Protein AF-A0A5K1HF56-F1 (afdb_monomer)

InterPro domains:
  IPR000719 Protein kinase domain [PS50011] (1-98)
  IPR011009 Protein kinase-like domain superfamily [SSF56112] (23-97)
  IPR050591 Glycogen Synthase Kinase-3 [PTHR24057] (30-97)

Radius of gyration: 26.51 Å; Cα contacts (8 Å, |Δi|>4): 62; chains: 1; bounding box: 57×36×83 Å

Secondary structure (DSSP, 8-state):
---------------------PPP---------TTS--EEEEEEEEETTEEEEEEEE---S--HHHHHHHHHHTT-PPPHHHHHHHHHHHHHHHHHH-

Mean predicted aligned error: 12.92 Å

Foldseek 3Di:
DDDDDPDDDDDDDDDPPFPQVPPDDDDDPFPPDPLDWTFPDWGWGQDPNDIDIDTHTDDDPDDPVRVVVVCVVVVHDDDPVNVVVVVVSVVVSVVSVD

Structure (mmCIF, N/CA/C/O backbone):
data_AF-A0A5K1HF56-F1
#
_entry.id   AF-A0A5K1HF56-F1
#
loop_
_atom_site.group_PDB
_atom_site.id
_atom_site.type_symbol
_atom_site.label_atom_id
_atom_site.label_alt_id
_atom_site.label_comp_id
_atom_site.label_asym_id
_atom_site.label_entity_id
_atom_site.label_seq_id
_atom_site.pdbx_PDB_ins_code
_atom_site.Cartn_x
_atom_site.Cartn_y
_atom_site.Cartn_z
_atom_site.occupancy
_atom_site.B_iso_or_equiv
_atom_site.auth_seq_id
_atom_site.auth_comp_id
_atom_site.auth_asym_id
_atom_site.auth_atom_id
_atom_site.pdbx_PDB_model_num
ATOM 1 N N . HIS A 1 1 ? 43.053 3.231 -63.509 1.00 37.88 1 HIS A N 1
ATOM 2 C CA . HIS A 1 1 ? 43.204 4.624 -63.044 1.00 37.88 1 HIS A CA 1
ATOM 3 C C . HIS A 1 1 ? 41.922 4.979 -62.308 1.00 37.88 1 HIS A C 1
ATOM 5 O O . HIS A 1 1 ? 40.873 4.760 -62.892 1.00 37.88 1 HIS A O 1
ATOM 11 N N . GLN A 1 2 ? 41.959 5.086 -60.970 1.00 32.16 2 GLN A N 1
ATOM 12 C CA . GLN A 1 2 ? 42.179 6.345 -60.208 1.00 32.16 2 GLN A CA 1
ATOM 13 C C . GLN A 1 2 ? 41.053 7.350 -60.514 1.00 32.16 2 GLN A C 1
ATOM 15 O O . GLN A 1 2 ? 40.797 7.571 -61.688 1.00 32.16 2 GLN A O 1
ATOM 20 N N . GLN A 1 3 ? 40.341 7.994 -59.592 1.00 33.59 3 GLN A N 1
ATOM 21 C CA . GLN A 1 3 ? 40.445 8.276 -58.150 1.00 33.59 3 GLN A CA 1
ATOM 22 C C . GLN A 1 3 ? 39.057 8.860 -57.760 1.00 33.59 3 GLN A C 1
ATOM 24 O O . GLN A 1 3 ? 38.388 9.427 -58.619 1.00 33.59 3 GLN A O 1
ATOM 29 N N . GLU A 1 4 ? 38.472 8.491 -56.619 1.00 40.44 4 GLU A N 1
ATOM 30 C CA . GLU A 1 4 ? 38.341 9.343 -55.414 1.00 40.44 4 GLU A CA 1
ATOM 31 C C . GLU A 1 4 ? 37.715 10.734 -55.639 1.00 40.44 4 GLU A C 1
ATOM 33 O O . GLU A 1 4 ? 38.366 11.616 -56.183 1.00 40.44 4 GLU A O 1
ATOM 38 N N . ASP A 1 5 ? 36.490 10.934 -55.134 1.00 37.44 5 ASP A N 1
ATOM 39 C CA . ASP A 1 5 ? 36.090 12.134 -54.372 1.00 37.44 5 ASP A CA 1
ATOM 40 C C . ASP A 1 5 ? 34.681 11.904 -53.770 1.00 37.44 5 ASP A C 1
ATOM 42 O O . ASP A 1 5 ? 33.663 12.352 -54.289 1.00 37.44 5 ASP A O 1
ATOM 46 N N . GLU A 1 6 ? 34.613 11.166 -52.656 1.00 41.00 6 GLU A N 1
ATOM 47 C CA . GLU A 1 6 ? 33.494 11.254 -51.707 1.00 41.00 6 GLU A CA 1
ATOM 48 C C . GLU A 1 6 ? 33.982 12.039 -50.488 1.00 41.00 6 GLU A C 1
ATOM 50 O O . GLU A 1 6 ? 34.569 11.505 -49.547 1.00 41.00 6 GLU A O 1
ATOM 55 N N . ARG A 1 7 ? 33.755 13.351 -50.526 1.00 38.28 7 ARG A N 1
ATOM 56 C CA . ARG A 1 7 ? 33.761 14.214 -49.350 1.00 38.28 7 ARG A CA 1
ATOM 57 C C . ARG A 1 7 ? 32.497 15.047 -49.399 1.00 38.28 7 ARG A C 1
ATOM 59 O O . ARG A 1 7 ? 32.440 16.008 -50.151 1.00 38.28 7 ARG A O 1
ATOM 66 N N . ASP A 1 8 ? 31.538 14.709 -48.547 1.00 38.00 8 ASP A N 1
ATOM 67 C CA . ASP A 1 8 ? 30.699 15.740 -47.958 1.00 38.00 8 ASP A CA 1
ATOM 68 C C . ASP A 1 8 ? 30.486 15.478 -46.468 1.00 38.00 8 ASP A C 1
ATOM 70 O O . ASP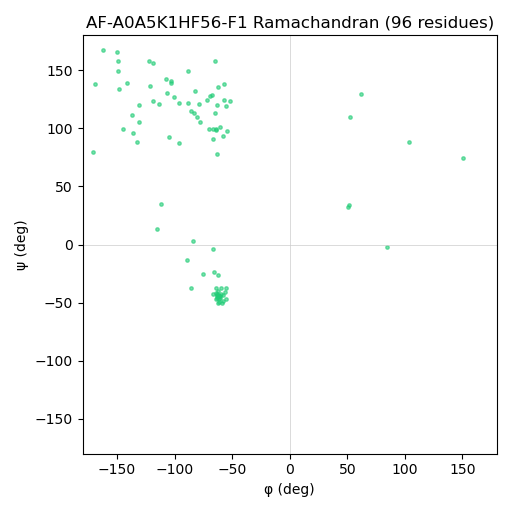 A 1 8 ? 29.861 14.520 -46.013 1.00 38.00 8 ASP A O 1
ATOM 74 N N . LEU A 1 9 ? 31.106 16.384 -45.722 1.00 42.59 9 LEU A N 1
ATOM 75 C CA . LEU A 1 9 ? 31.075 16.572 -44.289 1.00 42.59 9 LEU A CA 1
ATOM 76 C C . LEU A 1 9 ? 29.662 16.970 -43.845 1.00 42.59 9 LEU A C 1
ATOM 78 O O . LEU A 1 9 ? 29.213 18.090 -44.082 1.00 42.59 9 LEU A O 1
ATOM 82 N N . ARG A 1 10 ? 28.997 16.091 -43.101 1.00 39.59 10 ARG A N 1
ATOM 83 C CA . ARG A 1 10 ? 28.005 16.464 -42.083 1.00 39.59 10 ARG A CA 1
ATOM 84 C C . ARG A 1 10 ? 28.312 15.586 -40.878 1.00 39.59 10 ARG A C 1
ATOM 86 O O . ARG A 1 10 ? 28.049 14.397 -40.893 1.00 39.59 10 ARG A O 1
ATOM 93 N N . GLY A 1 11 ? 29.064 16.079 -39.908 1.00 33.34 11 GLY A N 1
ATOM 94 C CA . GLY A 1 11 ? 28.604 17.136 -39.024 1.00 33.34 11 GLY A CA 1
ATOM 95 C C . GLY A 1 11 ? 28.252 16.445 -37.716 1.00 33.34 11 GLY A C 1
ATOM 96 O O . GLY A 1 11 ? 27.133 15.974 -37.543 1.00 33.34 11 GLY A O 1
ATOM 97 N N . GLU A 1 12 ? 29.256 16.321 -36.852 1.00 36.75 12 GLU A N 1
ATOM 98 C CA . GLU A 1 12 ? 29.097 15.889 -35.472 1.00 36.75 12 GLU A CA 1
ATOM 99 C C . GLU A 1 12 ? 28.074 16.794 -34.778 1.00 36.75 12 GLU A C 1
ATOM 101 O O . GLU A 1 12 ? 28.240 18.008 -34.676 1.00 36.75 12 GLU A O 1
ATOM 106 N N . GLY A 1 13 ? 26.994 16.185 -34.311 1.00 33.16 13 GLY A N 1
ATOM 107 C CA . GLY A 1 13 ? 26.024 16.789 -33.416 1.00 33.16 13 GLY A CA 1
ATOM 108 C C . GLY A 1 13 ? 25.552 15.685 -32.494 1.00 33.16 13 GLY A C 1
ATOM 109 O O . GLY A 1 13 ? 24.756 14.844 -32.900 1.00 33.16 13 GLY A O 1
ATOM 110 N N . GLY A 1 14 ? 26.121 15.646 -31.288 1.00 31.77 14 GLY A N 1
ATOM 111 C CA . GLY A 1 14 ? 25.848 14.644 -30.267 1.00 31.77 14 GLY A CA 1
ATOM 112 C C . GLY A 1 14 ? 24.360 14.550 -29.949 1.00 31.77 14 GLY A C 1
ATOM 113 O O . GLY A 1 14 ? 23.828 15.318 -29.153 1.00 31.77 14 GLY A O 1
ATOM 114 N N . GLY A 1 15 ? 23.693 13.574 -30.555 1.00 31.56 15 GLY A N 1
ATOM 115 C CA . GLY A 1 15 ? 22.447 13.049 -30.038 1.00 31.56 15 GLY A CA 1
ATOM 116 C C . GLY A 1 15 ? 22.799 12.112 -28.897 1.00 31.56 15 GLY A C 1
ATOM 117 O O . GLY A 1 15 ? 23.263 11.001 -29.143 1.00 31.56 15 GLY A O 1
ATOM 118 N N . ALA A 1 16 ? 22.573 12.539 -27.654 1.00 38.88 16 ALA A N 1
ATOM 119 C CA . ALA A 1 16 ? 22.363 11.612 -26.551 1.00 38.88 16 ALA A CA 1
ATOM 120 C C . ALA A 1 16 ? 21.087 10.817 -26.867 1.00 38.88 16 ALA A C 1
ATOM 122 O O . ALA A 1 16 ? 19.993 11.127 -26.398 1.00 38.88 16 ALA A O 1
ATOM 123 N N . GLY A 1 17 ? 21.218 9.840 -27.763 1.00 37.31 17 GLY A N 1
ATOM 124 C CA . GLY A 1 17 ? 20.198 8.853 -28.034 1.00 37.31 17 GLY A CA 1
ATOM 125 C C . GLY A 1 17 ? 20.030 8.059 -26.755 1.00 37.31 17 GLY A C 1
ATOM 126 O O . GLY A 1 17 ? 20.845 7.191 -26.455 1.00 37.31 17 GLY A O 1
ATOM 127 N N . SER A 1 18 ? 19.000 8.391 -25.977 1.00 45.28 18 SER A N 1
ATOM 128 C CA . SER A 1 18 ? 18.453 7.482 -24.977 1.00 45.28 18 SER A CA 1
ATOM 129 C C . SER A 1 18 ? 18.043 6.230 -25.744 1.00 45.28 18 SER A C 1
ATOM 131 O O . SER A 1 18 ? 16.972 6.18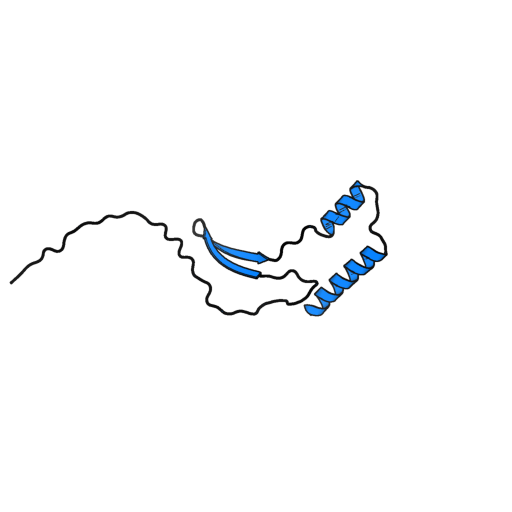5 -26.346 1.00 45.28 18 SER A O 1
ATOM 133 N N . GLN A 1 19 ? 18.940 5.248 -25.807 1.00 42.25 19 GLN A N 1
ATOM 134 C CA . GLN A 1 19 ? 18.589 3.904 -26.225 1.00 42.25 19 GLN A CA 1
ATOM 135 C C . GLN A 1 19 ? 17.673 3.369 -25.129 1.00 42.25 19 GLN A C 1
ATOM 137 O O . GLN A 1 19 ? 18.121 2.867 -24.101 1.00 42.25 19 GLN A O 1
ATOM 142 N N . VAL A 1 20 ? 16.372 3.580 -25.317 1.00 53.44 20 VAL A N 1
ATOM 143 C CA . VAL A 1 20 ? 15.343 2.821 -24.620 1.00 53.44 20 VAL A CA 1
ATOM 144 C C . VAL A 1 20 ? 15.497 1.409 -25.158 1.00 53.44 20 VAL A C 1
ATOM 146 O O . VAL A 1 20 ? 15.111 1.116 -26.287 1.00 53.44 20 VAL A O 1
ATOM 149 N N . GLN A 1 21 ? 16.177 0.561 -24.396 1.00 47.72 21 GLN A N 1
ATOM 150 C CA . GLN A 1 21 ? 16.174 -0.860 -24.673 1.00 47.72 21 GLN A CA 1
ATOM 151 C C . GLN A 1 21 ? 14.767 -1.338 -24.324 1.00 47.72 21 GLN A C 1
ATOM 153 O O . GLN A 1 21 ? 14.431 -1.456 -23.147 1.00 47.72 21 GLN A O 1
ATOM 158 N N . GLU A 1 22 ? 13.917 -1.498 -25.342 1.00 51.38 22 GLU A N 1
ATOM 159 C CA . GLU A 1 22 ? 12.586 -2.059 -25.137 1.00 51.38 22 GLU A CA 1
ATOM 160 C C . GLU A 1 22 ? 12.749 -3.444 -24.500 1.00 51.38 22 GLU A C 1
ATOM 162 O O . GLU A 1 22 ? 13.509 -4.268 -25.027 1.00 51.38 22 GLU A O 1
ATOM 167 N N . PRO A 1 23 ? 12.119 -3.699 -23.341 1.00 50.62 23 PRO A N 1
ATOM 168 C CA . PRO A 1 23 ? 12.227 -4.993 -22.702 1.00 50.62 23 PRO A CA 1
ATOM 169 C C . PRO A 1 23 ? 11.619 -6.041 -23.636 1.00 50.62 23 PRO A C 1
ATOM 171 O O . PRO A 1 23 ? 10.446 -5.973 -24.004 1.00 50.62 23 PRO A O 1
ATOM 174 N N . GLY A 1 24 ? 12.449 -7.008 -24.036 1.00 44.78 24 GLY A N 1
ATOM 175 C CA . GLY A 1 24 ? 11.995 -8.219 -24.702 1.00 44.78 24 GLY A CA 1
ATOM 176 C C . GLY A 1 24 ? 10.888 -8.853 -23.868 1.00 44.78 24 GLY A C 1
ATOM 177 O O . GLY A 1 24 ? 11.055 -9.085 -22.672 1.00 44.78 24 GLY A O 1
ATOM 178 N N . ALA A 1 25 ? 9.739 -9.053 -24.501 1.00 53.50 25 ALA A N 1
ATOM 179 C CA . ALA A 1 25 ? 8.539 -9.570 -23.880 1.00 53.50 25 ALA A CA 1
ATOM 180 C C . ALA A 1 25 ? 8.767 -10.973 -23.301 1.00 53.50 25 ALA A C 1
ATOM 182 O O . ALA A 1 25 ? 8.681 -11.954 -24.030 1.00 53.50 25 ALA A O 1
ATOM 183 N N . GLU A 1 26 ? 8.963 -11.070 -21.987 1.00 49.62 26 GLU A N 1
ATOM 184 C CA . GLU A 1 26 ? 8.663 -12.277 -21.213 1.00 49.62 26 GLU A CA 1
ATOM 185 C C . GLU A 1 26 ? 7.871 -11.880 -19.958 1.00 49.62 26 GLU A C 1
ATOM 187 O O . GLU A 1 26 ? 8.403 -11.566 -18.896 1.00 49.62 26 GLU A O 1
ATOM 192 N N . HIS A 1 27 ? 6.546 -11.828 -20.129 1.00 54.84 27 HIS A N 1
ATOM 193 C CA . HIS A 1 27 ? 5.566 -11.686 -19.055 1.00 54.84 27 HIS A CA 1
ATOM 194 C C . HIS A 1 27 ? 5.464 -12.990 -18.249 1.00 54.84 27 HIS A C 1
ATOM 196 O O . HIS A 1 27 ? 5.148 -14.029 -18.826 1.00 54.84 27 HIS A O 1
ATOM 202 N N . ASN A 1 28 ? 5.663 -12.905 -16.927 1.00 51.22 28 ASN A N 1
ATOM 203 C CA . ASN A 1 28 ? 4.862 -13.526 -15.850 1.00 51.22 28 ASN A CA 1
ATOM 204 C C . ASN A 1 28 ? 5.716 -13.837 -14.608 1.00 51.22 28 ASN A C 1
ATOM 206 O O . ASN A 1 28 ? 5.992 -14.988 -14.287 1.00 51.22 28 ASN A O 1
ATOM 210 N N . PHE A 1 29 ? 6.058 -12.792 -13.853 1.00 56.66 29 PHE A N 1
ATOM 211 C CA . PHE A 1 29 ? 6.331 -12.901 -12.411 1.00 56.66 29 PHE A CA 1
ATOM 212 C C . PHE A 1 29 ? 5.234 -12.181 -11.612 1.00 56.66 29 PHE A C 1
ATOM 214 O O . PHE A 1 29 ? 5.499 -11.528 -10.604 1.00 56.66 29 PHE A O 1
ATOM 221 N N . ALA A 1 30 ? 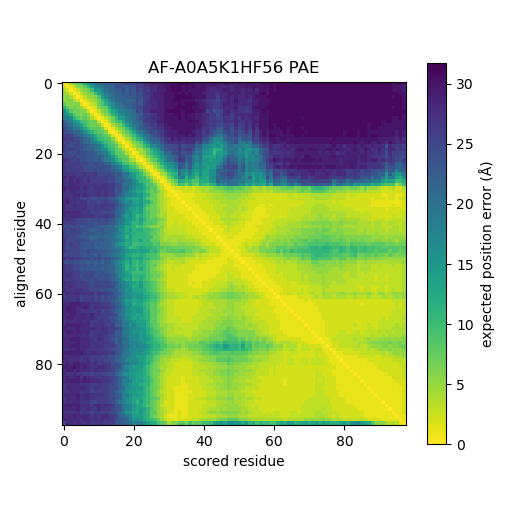3.994 -12.221 -12.106 1.00 69.94 30 ALA A N 1
ATOM 222 C CA . ALA A 1 30 ? 2.902 -11.478 -11.503 1.00 69.94 30 ALA A CA 1
ATOM 223 C C . ALA A 1 30 ? 2.367 -12.243 -10.288 1.00 69.94 30 ALA A C 1
ATOM 225 O O . ALA A 1 30 ? 1.734 -13.289 -10.419 1.00 69.94 30 ALA A O 1
ATOM 226 N N . LEU A 1 31 ? 2.632 -11.699 -9.102 1.00 87.31 31 LEU A N 1
ATOM 227 C CA . LEU A 1 31 ? 1.853 -12.010 -7.912 1.00 87.31 31 LEU A CA 1
ATOM 228 C C . LEU A 1 31 ? 0.429 -11.501 -8.158 1.00 87.31 31 LEU A C 1
ATOM 230 O O . LEU A 1 31 ? 0.165 -10.309 -8.019 1.00 87.31 31 LEU A O 1
ATOM 234 N N . ASP A 1 32 ? -0.467 -12.396 -8.558 1.00 91.12 32 ASP A N 1
ATOM 235 C CA . ASP A 1 32 ? -1.868 -12.076 -8.824 1.00 91.12 32 ASP A CA 1
ATOM 236 C C . ASP A 1 32 ? -2.709 -12.393 -7.585 1.00 91.12 32 ASP A C 1
ATOM 238 O O . ASP A 1 32 ? -3.203 -13.508 -7.388 1.00 91.12 32 ASP A O 1
ATOM 242 N N . HIS A 1 33 ? -2.807 -11.409 -6.690 1.00 94.50 33 HIS A N 1
ATOM 243 C CA . HIS A 1 33 ? -3.603 -11.535 -5.480 1.00 94.50 33 HIS A CA 1
ATOM 244 C C . HIS A 1 33 ? -4.198 -10.183 -5.060 1.00 94.50 33 HIS A C 1
ATOM 246 O O . HIS A 1 33 ? -3.462 -9.212 -4.910 1.00 94.50 33 HIS A O 1
ATOM 252 N N . PRO A 1 34 ? -5.497 -10.104 -4.708 1.00 95.06 34 PRO A N 1
ATOM 253 C CA . PRO A 1 34 ? -6.182 -8.841 -4.387 1.00 95.06 34 PRO A CA 1
ATOM 254 C C . PRO A 1 34 ? -5.697 -8.142 -3.102 1.00 95.06 34 PRO A C 1
ATOM 256 O O . PRO A 1 34 ? -6.203 -7.085 -2.727 1.00 95.06 34 PRO A O 1
ATOM 259 N N . ASN A 1 35 ? -4.780 -8.756 -2.354 1.00 97.00 35 ASN A N 1
ATOM 260 C CA . ASN A 1 35 ? -4.145 -8.160 -1.172 1.00 97.00 35 ASN A CA 1
ATOM 261 C C . ASN A 1 35 ? -2.635 -7.937 -1.355 1.00 97.00 35 ASN A C 1
ATOM 263 O O . ASN A 1 35 ? -1.939 -7.686 -0.375 1.00 97.00 35 ASN A O 1
ATOM 267 N N . ILE A 1 36 ? -2.142 -8.035 -2.590 1.00 95.69 36 ILE A N 1
ATOM 268 C CA . ILE A 1 36 ? -0.773 -7.718 -2.991 1.00 95.69 36 ILE A CA 1
ATOM 269 C C . ILE A 1 36 ? -0.870 -6.630 -4.062 1.00 95.69 36 ILE A C 1
ATOM 271 O O . ILE A 1 36 ? -1.751 -6.677 -4.912 1.00 95.69 36 ILE A O 1
ATOM 275 N N . VAL A 1 37 ? -0.013 -5.612 -3.979 1.00 94.81 37 VAL A N 1
ATOM 276 C CA . VAL A 1 37 ? -0.014 -4.514 -4.955 1.00 94.81 37 VAL A CA 1
ATOM 277 C C . VAL A 1 37 ? 0.473 -5.043 -6.300 1.00 94.81 37 VAL A C 1
ATOM 279 O O . VAL A 1 37 ? 1.545 -5.645 -6.371 1.00 94.81 37 VAL A O 1
ATOM 282 N N . GLU A 1 38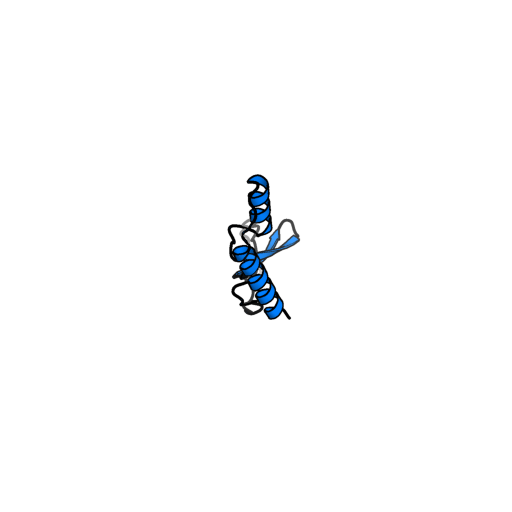 ? -0.300 -4.794 -7.355 1.00 93.31 38 GLU A N 1
ATOM 283 C CA . GLU A 1 38 ? 0.035 -5.218 -8.711 1.00 93.31 38 GLU A CA 1
ATOM 284 C C . GLU A 1 38 ? 1.267 -4.457 -9.230 1.00 93.31 38 GLU A C 1
ATOM 286 O O . GLU A 1 38 ? 1.311 -3.222 -9.213 1.00 93.31 38 GLU A O 1
ATOM 291 N N . MET A 1 39 ? 2.259 -5.195 -9.733 1.00 93.06 39 MET A N 1
ATOM 292 C CA . MET A 1 39 ? 3.322 -4.639 -10.569 1.00 93.06 39 MET A CA 1
ATOM 293 C C . MET A 1 39 ? 2.831 -4.621 -12.016 1.00 93.06 39 MET A C 1
ATOM 295 O O . MET A 1 39 ? 2.598 -5.672 -12.604 1.00 93.06 39 MET A O 1
ATOM 299 N N . LYS A 1 40 ? 2.678 -3.424 -12.580 1.00 91.12 40 LYS A N 1
ATOM 300 C CA . LYS A 1 40 ? 2.123 -3.215 -13.922 1.00 91.12 40 LYS A CA 1
ATOM 301 C C . LYS A 1 40 ? 3.172 -3.330 -15.015 1.00 91.12 40 LYS A C 1
ATOM 303 O O . LYS A 1 40 ? 2.862 -3.805 -16.099 1.00 91.12 40 LYS A O 1
ATOM 308 N N . ASP A 1 41 ? 4.383 -2.853 -14.743 1.00 92.44 41 ASP A N 1
ATOM 309 C CA . ASP A 1 41 ? 5.479 -2.848 -15.709 1.00 92.44 41 ASP A CA 1
ATOM 310 C C . ASP A 1 41 ? 6.825 -2.653 -14.998 1.00 92.44 41 ASP A C 1
ATOM 312 O O . ASP A 1 41 ? 6.879 -2.257 -13.827 1.00 92.44 41 ASP A O 1
ATOM 316 N N . TYR A 1 42 ? 7.921 -2.886 -15.708 1.00 92.94 42 TYR A N 1
ATOM 317 C CA . TYR A 1 42 ? 9.252 -2.480 -15.292 1.00 92.94 42 TYR A CA 1
ATOM 318 C C . TYR A 1 42 ? 10.130 -2.185 -16.509 1.00 92.94 42 TYR A C 1
ATOM 320 O O . TYR A 1 42 ? 10.011 -2.808 -17.559 1.00 92.94 42 TYR A O 1
ATOM 328 N N . PHE A 1 43 ? 11.070 -1.257 -16.365 1.00 93.94 43 PHE A N 1
ATOM 329 C CA . PHE A 1 43 ? 12.039 -0.977 -17.419 1.00 93.94 43 PHE A CA 1
ATOM 330 C C . PHE A 1 43 ? 13.370 -0.503 -16.852 1.00 93.94 43 PHE A C 1
ATOM 332 O O . PHE A 1 43 ? 13.462 -0.005 -15.728 1.00 93.94 43 PHE A O 1
ATOM 339 N N . LEU A 1 44 ? 14.417 -0.656 -17.656 1.00 95.88 44 LEU A N 1
ATOM 340 C CA . LEU A 1 44 ? 15.767 -0.218 -17.332 1.00 95.88 44 LEU A CA 1
ATOM 341 C C . LEU A 1 44 ? 16.079 1.075 -18.080 1.00 95.88 44 LEU A C 1
ATOM 343 O O . LEU A 1 44 ? 15.720 1.238 -19.246 1.00 95.88 44 LEU A O 1
ATOM 347 N N . LYS A 1 45 ? 16.770 2.000 -17.415 1.00 94.50 45 LYS A N 1
ATOM 348 C CA . LYS A 1 45 ? 17.235 3.241 -18.035 1.00 94.50 45 LYS A CA 1
ATOM 349 C C . LYS A 1 45 ? 18.621 3.612 -17.529 1.00 94.50 45 LYS A C 1
ATOM 351 O O . LYS A 1 45 ? 18.885 3.538 -16.332 1.00 94.50 45 LYS A O 1
ATOM 356 N N . MET A 1 46 ? 19.474 4.074 -18.440 1.00 96.31 46 MET A N 1
ATOM 357 C CA . MET A 1 46 ? 20.764 4.668 -18.095 1.00 96.31 46 MET A CA 1
ATOM 358 C C . MET A 1 46 ? 20.570 6.115 -17.620 1.00 96.31 46 MET A C 1
ATOM 360 O O . MET A 1 46 ? 20.035 6.942 -18.362 1.00 96.31 46 MET A O 1
ATOM 364 N N . ILE A 1 47 ? 20.995 6.419 -16.394 1.00 96.25 47 ILE A N 1
ATOM 365 C CA . ILE A 1 47 ? 20.968 7.757 -15.784 1.00 96.25 47 ILE A CA 1
ATOM 366 C C . ILE A 1 47 ? 22.355 8.012 -15.202 1.00 96.25 47 ILE A C 1
ATOM 368 O O . ILE A 1 47 ? 22.827 7.227 -14.392 1.00 96.25 47 ILE A O 1
ATOM 372 N N . ASP A 1 48 ? 23.028 9.066 -15.666 1.00 95.19 48 ASP A N 1
ATOM 373 C CA . ASP A 1 48 ? 24.368 9.460 -15.200 1.00 95.19 48 ASP A CA 1
ATOM 374 C C . ASP A 1 48 ? 25.417 8.326 -15.225 1.00 95.19 48 ASP A C 1
ATOM 376 O O . ASP A 1 48 ? 26.319 8.257 -14.397 1.00 95.19 48 ASP A O 1
ATOM 380 N N . GLY A 1 49 ? 25.311 7.429 -16.213 1.00 95.75 49 GLY A N 1
ATOM 381 C CA . GLY A 1 49 ? 26.201 6.271 -16.369 1.00 95.75 49 GLY A CA 1
ATOM 382 C C . GLY A 1 49 ? 25.808 5.046 -15.536 1.00 95.75 49 GLY A C 1
ATOM 383 O O . GLY A 1 49 ? 26.434 3.998 -15.679 1.00 95.75 49 GLY A O 1
ATOM 384 N N . GLU A 1 50 ? 24.747 5.135 -14.735 1.00 96.44 50 GLU A N 1
ATOM 385 C CA . GLU A 1 50 ? 24.221 4.038 -13.926 1.00 96.44 50 GLU A CA 1
ATOM 386 C C . GLU A 1 50 ? 22.962 3.428 -14.552 1.00 96.44 50 GLU A C 1
ATOM 388 O O . GLU A 1 50 ? 22.077 4.128 -15.049 1.00 96.44 50 GLU A O 1
ATOM 393 N N . CYS A 1 51 ? 22.864 2.097 -14.518 1.00 96.62 51 CYS A N 1
ATOM 394 C CA . CYS A 1 51 ? 21.668 1.382 -14.951 1.00 96.62 51 CYS A CA 1
ATOM 395 C C . CYS A 1 51 ? 20.647 1.351 -13.809 1.00 96.62 51 CYS A C 1
ATOM 397 O O . CYS A 1 51 ? 20.877 0.718 -12.779 1.00 96.62 51 CYS A O 1
ATOM 399 N N . THR A 1 52 ? 19.518 2.034 -13.992 1.00 97.00 52 THR A N 1
ATOM 400 C CA . THR A 1 52 ? 18.441 2.130 -13.000 1.00 97.00 52 THR A CA 1
ATOM 401 C C . THR A 1 52 ? 17.241 1.284 -13.418 1.00 97.00 52 THR A C 1
ATOM 403 O O . THR A 1 52 ? 16.752 1.419 -14.541 1.00 97.00 52 THR A O 1
ATOM 406 N N . LEU A 1 53 ? 16.733 0.459 -12.497 1.00 96.06 53 LEU A N 1
ATOM 407 C CA . LEU A 1 53 ? 15.470 -0.270 -12.642 1.00 96.06 53 LEU A CA 1
ATOM 408 C C . LEU A 1 53 ? 14.299 0.576 -12.140 1.00 96.06 53 LEU A C 1
ATOM 410 O O . LEU A 1 53 ? 14.245 0.957 -10.972 1.00 96.06 53 LEU A O 1
ATOM 414 N N . PHE A 1 54 ? 13.338 0.816 -13.023 1.00 95.31 54 PHE A N 1
ATOM 415 C CA . PHE A 1 54 ? 12.060 1.437 -12.712 1.00 95.31 54 PHE A CA 1
ATOM 416 C C . PHE A 1 54 ? 10.996 0.354 -12.598 1.00 95.31 54 PHE A C 1
ATOM 418 O O . PHE A 1 54 ? 10.834 -0.444 -13.516 1.00 95.31 54 PHE A O 1
ATOM 425 N N . ILE A 1 55 ? 10.271 0.342 -11.479 1.00 94.69 55 ILE A N 1
ATOM 426 C CA . ILE A 1 55 ? 9.166 -0.586 -11.221 1.00 94.69 55 ILE A CA 1
ATOM 427 C C . ILE A 1 55 ? 7.879 0.230 -11.156 1.00 94.69 55 ILE A C 1
ATOM 429 O O . ILE A 1 55 ? 7.753 1.139 -10.331 1.00 94.69 55 ILE A O 1
ATOM 433 N N . LEU A 1 56 ? 6.928 -0.081 -12.033 1.00 94.38 56 LEU A N 1
ATOM 434 C CA . LEU A 1 56 ? 5.622 0.559 -12.082 1.00 94.38 56 LEU A CA 1
ATOM 435 C C . LEU A 1 56 ? 4.634 -0.312 -11.316 1.00 94.38 56 LEU A C 1
ATOM 437 O O . LEU A 1 56 ? 4.428 -1.477 -11.642 1.00 94.38 56 LEU A O 1
ATOM 441 N N . MET A 1 57 ? 4.006 0.267 -10.298 1.00 94.06 57 MET A N 1
ATOM 442 C CA . MET A 1 57 ? 3.059 -0.422 -9.420 1.00 94.06 57 MET A CA 1
ATOM 443 C C . MET A 1 57 ? 1.702 0.281 -9.427 1.00 94.06 57 MET A C 1
ATOM 445 O O . MET A 1 57 ? 1.605 1.473 -9.732 1.00 94.06 57 MET A O 1
ATOM 449 N N . GLU A 1 58 ? 0.645 -0.443 -9.067 1.00 94.50 58 GLU A N 1
ATOM 450 C CA . GLU A 1 58 ? -0.646 0.157 -8.746 1.00 94.50 58 GLU A CA 1
ATOM 451 C C . GLU A 1 58 ? -0.517 1.186 -7.605 1.00 94.50 58 GLU A C 1
ATOM 453 O O . GLU A 1 58 ? 0.197 0.988 -6.620 1.00 94.50 58 GLU A O 1
ATOM 458 N N . HIS A 1 59 ? -1.209 2.319 -7.747 1.00 95.81 59 HIS A N 1
ATOM 459 C CA . HIS A 1 59 ? -1.208 3.380 -6.747 1.00 95.81 59 HIS A CA 1
ATOM 460 C C . HIS A 1 59 ? -2.205 3.087 -5.620 1.00 95.81 59 HIS A C 1
ATOM 462 O O . HIS A 1 59 ? -3.382 2.847 -5.877 1.00 95.81 59 HIS A O 1
ATOM 468 N N . MET A 1 60 ? -1.751 3.226 -4.371 1.00 95.62 60 MET A N 1
ATOM 469 C CA . MET A 1 60 ? -2.581 3.116 -3.170 1.00 95.62 60 MET A CA 1
ATOM 470 C C . MET A 1 60 ? -2.569 4.436 -2.392 1.00 95.62 60 MET A C 1
ATOM 472 O O . MET A 1 60 ? -1.512 4.895 -1.963 1.00 95.62 60 MET A O 1
ATOM 476 N N . ASP A 1 61 ? -3.747 5.017 -2.144 1.00 95.94 61 ASP A N 1
ATOM 477 C CA . ASP A 1 61 ? -3.886 6.355 -1.538 1.00 95.94 61 ASP A CA 1
ATOM 478 C C . ASP A 1 61 ? -3.320 6.470 -0.114 1.00 95.94 61 ASP A C 1
ATOM 480 O O . ASP A 1 61 ? -2.987 7.558 0.366 1.00 95.94 61 ASP A O 1
ATOM 484 N N . THR A 1 62 ? -3.267 5.362 0.626 1.00 95.94 62 THR A N 1
ATOM 485 C CA . THR A 1 62 ? -2.830 5.373 2.020 1.00 95.94 62 THR A CA 1
ATOM 486 C C . THR A 1 62 ? -2.172 4.066 2.434 1.00 95.94 62 THR A C 1
ATOM 488 O O . THR A 1 62 ? -2.300 3.036 1.780 1.00 95.94 62 THR A O 1
ATOM 491 N N . SER A 1 63 ? -1.494 4.107 3.578 1.00 96.44 63 SER A N 1
ATOM 492 C CA . SER A 1 63 ? -0.923 2.937 4.236 1.00 96.44 63 SER A CA 1
ATOM 493 C C . SER A 1 63 ? -1.550 2.751 5.614 1.00 96.44 63 SER A C 1
ATOM 495 O O . SER A 1 63 ? -2.007 3.712 6.244 1.00 96.44 63 SER A O 1
ATOM 497 N N . LEU A 1 64 ? -1.516 1.521 6.135 1.00 95.75 64 LEU A N 1
ATOM 498 C CA . LEU A 1 64 ? -1.954 1.246 7.506 1.00 95.75 64 LEU A CA 1
ATOM 499 C C . LEU A 1 64 ? -1.197 2.117 8.524 1.00 95.75 64 LEU A C 1
ATOM 501 O O . LEU A 1 64 ? -1.796 2.619 9.474 1.00 95.75 64 LEU A O 1
ATOM 505 N N . TYR A 1 65 ? 0.095 2.363 8.291 1.00 96.56 65 TYR A N 1
ATOM 506 C CA . TYR A 1 65 ? 0.901 3.264 9.114 1.00 96.56 65 TYR A CA 1
ATOM 507 C C . TYR A 1 65 ? 0.334 4.692 9.138 1.00 96.56 65 TYR A C 1
ATOM 509 O O . TYR A 1 65 ? 0.127 5.257 10.216 1.00 96.56 65 TYR A O 1
ATOM 517 N N . ASN A 1 66 ? 0.036 5.268 7.969 1.00 97.06 66 ASN A N 1
ATOM 518 C CA . ASN A 1 66 ? -0.530 6.615 7.874 1.00 97.06 66 ASN A CA 1
ATOM 519 C C . ASN A 1 66 ? -1.909 6.696 8.537 1.00 97.06 66 ASN A C 1
ATOM 521 O O . ASN A 1 66 ? -2.160 7.621 9.314 1.00 97.06 66 ASN A O 1
ATOM 525 N N . LEU A 1 67 ? -2.761 5.690 8.327 1.00 95.62 67 LEU A N 1
ATOM 526 C CA . LEU A 1 67 ? -4.051 5.584 9.006 1.00 95.62 67 LEU A CA 1
ATOM 527 C C . LEU A 1 67 ? -3.890 5.565 10.536 1.00 95.62 67 LEU A C 1
ATOM 529 O O . LEU A 1 67 ? -4.547 6.330 11.243 1.00 95.62 67 LEU A O 1
ATOM 533 N N . MET A 1 68 ? -2.990 4.730 11.062 1.00 95.44 68 MET A N 1
ATOM 534 C CA . MET A 1 68 ? -2.725 4.637 12.502 1.00 95.44 68 MET A CA 1
ATOM 535 C C . MET A 1 68 ? -2.183 5.948 13.078 1.00 95.44 68 MET A C 1
ATOM 537 O O . MET A 1 68 ? -2.591 6.365 14.167 1.00 95.44 68 MET A O 1
ATOM 541 N N . LYS A 1 69 ? -1.293 6.625 12.345 1.00 96.75 69 LYS A N 1
ATOM 542 C CA . LYS A 1 69 ? -0.754 7.937 12.720 1.00 96.75 69 LYS A CA 1
ATOM 543 C C . LYS A 1 69 ? -1.869 8.978 12.839 1.00 96.75 69 LYS A C 1
ATOM 545 O O . LYS A 1 69 ? -1.909 9.709 13.830 1.00 96.75 69 LYS A O 1
ATOM 550 N N . GLU A 1 70 ? -2.801 9.012 11.891 1.00 96.38 70 GLU A N 1
ATOM 551 C CA . GLU A 1 70 ? -3.959 9.914 11.918 1.00 96.38 70 GLU A CA 1
ATOM 552 C C . GLU A 1 70 ? -4.940 9.592 13.051 1.00 96.38 70 GLU A C 1
ATOM 554 O O . GLU A 1 70 ? -5.382 10.494 13.769 1.00 96.38 70 GLU A O 1
ATOM 559 N N . CYS A 1 71 ? -5.230 8.311 13.283 1.00 95.75 71 CYS A N 1
ATOM 560 C CA . CYS A 1 71 ? -6.018 7.859 14.430 1.00 95.75 71 CYS A CA 1
ATOM 561 C C . CYS A 1 71 ? -5.411 8.349 15.754 1.00 95.75 71 CYS A C 1
ATOM 563 O O . CYS A 1 71 ? -6.114 8.948 16.575 1.00 95.75 71 CYS A O 1
ATOM 565 N N . ARG A 1 72 ? -4.090 8.197 15.925 1.00 95.62 72 ARG A N 1
ATOM 566 C CA . ARG A 1 72 ? -3.366 8.666 17.114 1.00 95.62 72 ARG A CA 1
ATOM 567 C C . ARG A 1 72 ? -3.464 10.181 17.290 1.00 95.62 72 ARG A C 1
ATOM 569 O O . ARG A 1 72 ? -3.782 10.627 18.391 1.00 95.62 72 ARG A O 1
ATOM 576 N N . LYS A 1 73 ? -3.246 10.969 16.229 1.00 96.94 73 LYS A N 1
ATOM 577 C CA . LYS A 1 73 ? -3.397 12.439 16.270 1.00 96.94 73 LYS A CA 1
ATOM 578 C C . LYS A 1 73 ? -4.796 12.852 16.727 1.00 96.94 73 LYS A C 1
ATOM 580 O O . LYS A 1 73 ? -4.941 13.760 17.537 1.00 96.94 73 LYS A O 1
ATOM 585 N N . LYS A 1 74 ? -5.824 12.149 16.246 1.00 97.38 74 LYS A N 1
ATOM 586 C CA . LYS A 1 74 ? -7.233 12.419 16.564 1.00 97.38 74 LYS A CA 1
ATOM 587 C C . LYS A 1 74 ? -7.697 11.780 17.879 1.00 97.38 74 LYS A C 1
ATOM 589 O O . LYS A 1 74 ? -8.879 11.878 18.195 1.00 97.38 74 LYS A O 1
ATOM 594 N N . LYS A 1 75 ? -6.804 11.116 18.629 1.00 96.00 75 LYS A N 1
ATOM 595 C CA . LYS A 1 75 ? -7.120 10.328 19.838 1.00 96.00 75 LYS A CA 1
ATOM 596 C C . LYS A 1 75 ? -8.266 9.326 19.614 1.00 96.00 75 LYS A C 1
ATOM 598 O O . LYS A 1 75 ? -9.048 9.050 20.519 1.00 96.00 75 LYS A O 1
ATOM 603 N N . ARG A 1 76 ? -8.378 8.789 18.396 1.00 94.62 76 ARG A N 1
ATOM 604 C CA . ARG A 1 76 ? -9.352 7.757 18.022 1.00 94.62 76 ARG A CA 1
ATOM 605 C C . ARG A 1 76 ? -8.632 6.430 17.848 1.00 94.62 76 ARG A C 1
ATOM 607 O O . ARG A 1 76 ? -7.523 6.387 17.325 1.00 94.62 76 ARG A O 1
ATOM 614 N N . ALA A 1 77 ? -9.273 5.343 18.254 1.00 92.62 77 ALA A N 1
ATOM 615 C CA . ALA A 1 77 ? -8.786 4.002 17.966 1.00 92.62 77 ALA A CA 1
ATOM 616 C C . ALA A 1 77 ? -9.330 3.515 16.616 1.00 92.62 77 ALA A C 1
ATOM 618 O O . ALA A 1 77 ? -10.452 3.849 16.234 1.00 92.62 77 ALA A O 1
ATOM 619 N N . ILE A 1 78 ? -8.557 2.677 15.925 1.00 94.00 78 ILE A N 1
ATOM 620 C CA . ILE A 1 78 ? -9.088 1.843 14.841 1.00 94.00 78 ILE A CA 1
ATOM 621 C C . ILE A 1 78 ? -10.12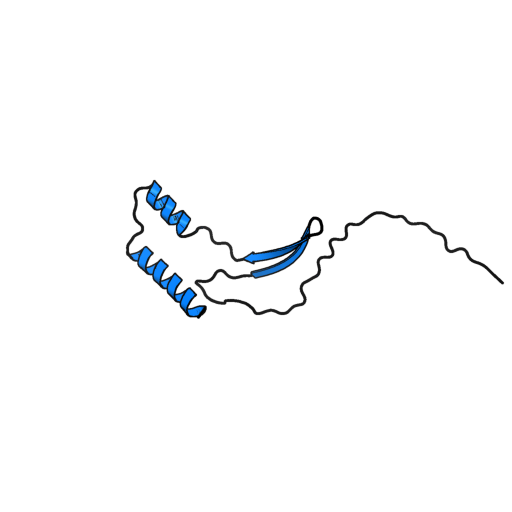6 0.900 15.4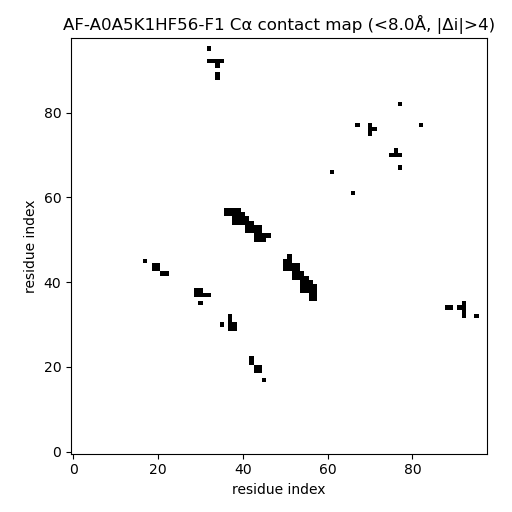54 1.00 94.00 78 ILE A C 1
ATOM 623 O O . ILE A 1 78 ? -9.884 0.318 16.516 1.00 94.00 78 ILE A O 1
ATOM 627 N N . THR A 1 79 ? -11.276 0.738 14.806 1.00 95.62 79 THR A N 1
ATOM 628 C CA . THR A 1 79 ? -12.347 -0.130 15.315 1.00 95.62 79 THR A CA 1
ATOM 629 C C . THR A 1 79 ? -11.911 -1.598 15.338 1.00 95.62 79 THR A C 1
ATOM 631 O O . THR A 1 79 ? -11.010 -2.018 14.610 1.00 95.62 79 THR A O 1
ATOM 634 N N . GLN A 1 80 ? -12.558 -2.420 16.167 1.00 95.94 80 GLN A N 1
ATOM 635 C CA . GLN A 1 80 ? -12.264 -3.856 16.201 1.00 95.94 80 GLN A CA 1
ATOM 636 C C . GLN A 1 80 ? -12.509 -4.529 14.843 1.00 95.94 80 GLN A C 1
ATOM 638 O O . GLN A 1 80 ? -11.731 -5.393 14.445 1.00 95.94 80 GLN A O 1
ATOM 643 N N . GLN A 1 81 ? -13.552 -4.114 14.121 1.00 97.50 81 GLN A N 1
ATOM 644 C CA . GLN A 1 81 ? -13.876 -4.645 12.799 1.00 97.50 81 GLN A CA 1
ATOM 645 C C . GLN A 1 81 ? -12.778 -4.333 11.776 1.00 97.50 81 GLN A C 1
ATOM 647 O O . GLN A 1 81 ? -12.314 -5.240 11.095 1.00 97.50 81 GLN A O 1
ATOM 652 N N . GLN A 1 82 ? -12.291 -3.089 11.729 1.00 96.06 82 GLN A N 1
ATOM 653 C CA . GLN A 1 82 ? -11.179 -2.710 10.850 1.00 96.06 82 GLN A CA 1
ATOM 654 C C . GLN A 1 82 ? -9.910 -3.514 11.153 1.00 96.06 82 GLN A C 1
ATOM 656 O O . GLN A 1 82 ? -9.277 -4.016 10.231 1.00 96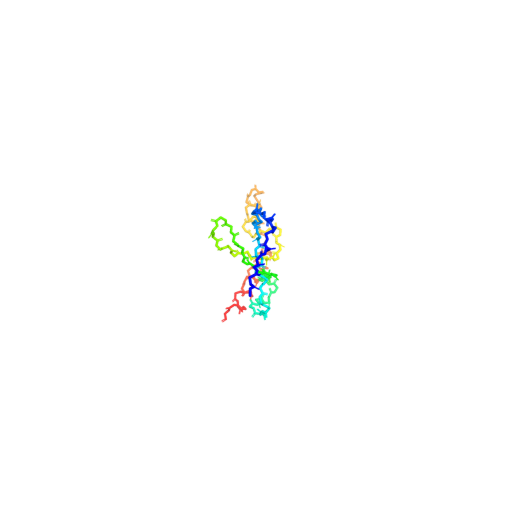.06 82 GLN A O 1
ATOM 661 N N . ARG A 1 83 ? -9.572 -3.720 12.437 1.00 96.31 83 ARG A N 1
ATOM 662 C CA . ARG A 1 83 ? -8.424 -4.567 12.813 1.00 96.31 83 ARG A CA 1
ATOM 663 C C . ARG A 1 83 ? -8.558 -5.993 12.278 1.00 96.31 83 ARG A C 1
ATOM 665 O O . ARG A 1 83 ? -7.584 -6.531 11.765 1.00 96.31 83 ARG A O 1
ATOM 672 N N . LYS A 1 84 ? -9.753 -6.589 12.379 1.00 98.00 84 LYS A N 1
ATOM 673 C CA . LYS A 1 84 ? -10.023 -7.931 11.838 1.00 98.00 84 LYS A CA 1
ATOM 674 C C . LYS A 1 84 ? -9.848 -7.971 10.319 1.00 98.00 84 LYS A C 1
ATOM 676 O O . LYS A 1 84 ? -9.226 -8.901 9.825 1.00 98.00 84 LYS A O 1
ATOM 681 N N . ILE A 1 85 ? -10.349 -6.963 9.602 1.00 97.94 85 ILE A N 1
ATOM 682 C CA . ILE A 1 85 ? -10.224 -6.877 8.139 1.00 97.94 85 ILE A CA 1
ATOM 683 C C . ILE A 1 85 ? -8.752 -6.783 7.728 1.00 97.94 85 ILE A C 1
ATOM 685 O O . ILE A 1 85 ? -8.306 -7.588 6.917 1.00 97.94 85 ILE A O 1
ATOM 689 N N . PHE A 1 86 ? -7.986 -5.865 8.325 1.00 97.44 86 PHE A N 1
ATOM 690 C CA . PHE A 1 86 ? -6.571 -5.690 7.985 1.00 97.44 86 PHE A CA 1
ATOM 691 C C . PHE A 1 86 ? -5.749 -6.947 8.273 1.00 97.44 86 PHE A C 1
ATOM 693 O O . PHE A 1 86 ? -4.967 -7.371 7.429 1.00 97.44 86 PHE A O 1
ATOM 700 N N . ALA A 1 87 ? -5.955 -7.574 9.435 1.00 97.94 87 ALA A N 1
ATOM 701 C CA . ALA A 1 87 ? -5.261 -8.810 9.781 1.00 97.94 87 ALA A CA 1
ATOM 702 C C . ALA A 1 87 ? -5.619 -9.952 8.818 1.00 97.94 87 ALA A C 1
ATOM 704 O O . ALA A 1 87 ? -4.733 -10.663 8.360 1.00 97.94 87 ALA A O 1
ATOM 705 N N . PHE A 1 88 ? -6.9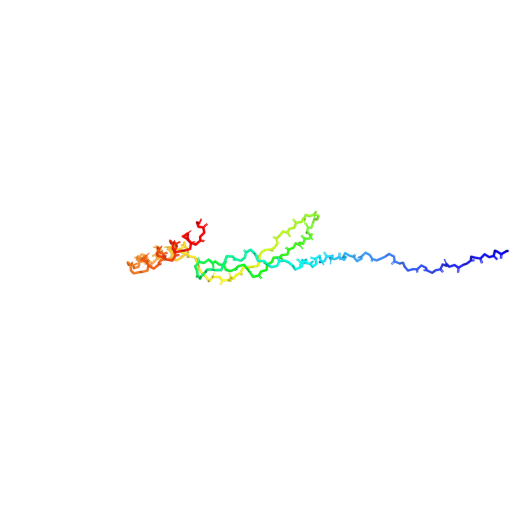00 -10.104 8.474 1.00 98.19 88 PHE A N 1
ATOM 706 C CA . PHE A 1 88 ? -7.352 -11.140 7.546 1.00 98.19 88 PHE A CA 1
ATOM 707 C C . PHE A 1 88 ? -6.757 -10.966 6.145 1.00 98.19 88 PHE A C 1
ATOM 709 O O . PHE A 1 88 ? -6.258 -11.930 5.575 1.00 98.19 88 PHE A O 1
ATOM 716 N N . GLN A 1 89 ? -6.775 -9.744 5.605 1.00 97.94 89 GLN A N 1
ATOM 717 C CA . GLN A 1 89 ? -6.192 -9.443 4.294 1.00 97.94 89 GLN A CA 1
ATOM 718 C C . GLN A 1 89 ? -4.676 -9.663 4.276 1.00 97.94 89 GLN A C 1
ATOM 720 O O . GLN A 1 89 ? -4.160 -10.248 3.328 1.00 97.94 89 GLN A O 1
ATOM 725 N N . LEU A 1 90 ? -3.975 -9.258 5.341 1.00 97.69 90 LEU A N 1
ATOM 726 C CA . LEU A 1 90 ? -2.537 -9.484 5.476 1.00 97.69 90 LEU A CA 1
ATOM 727 C C . LEU A 1 90 ? -2.204 -10.979 5.496 1.00 97.69 90 LEU A C 1
ATOM 729 O O . LEU A 1 90 ? -1.350 -11.423 4.740 1.00 97.69 90 LEU A O 1
ATOM 733 N N . VAL A 1 91 ? -2.895 -11.764 6.327 1.00 98.06 91 VAL A N 1
ATOM 734 C CA . VAL A 1 91 ? -2.658 -13.213 6.416 1.00 98.06 91 VAL A CA 1
ATOM 735 C C . VAL A 1 91 ? -2.995 -13.909 5.098 1.00 98.06 91 VAL A C 1
ATOM 737 O O . VAL A 1 91 ? -2.261 -14.801 4.695 1.00 98.06 91 VAL A O 1
ATOM 740 N N . LYS A 1 92 ? -4.049 -13.484 4.388 1.00 97.88 92 LYS A N 1
ATOM 741 C CA . LYS A 1 92 ? -4.360 -14.009 3.050 1.00 97.88 92 LYS A CA 1
ATOM 742 C C . LYS A 1 92 ? -3.245 -13.757 2.038 1.00 97.88 92 LYS A C 1
ATOM 744 O O . LYS A 1 92 ? -2.884 -14.680 1.322 1.00 97.88 92 LYS A O 1
ATOM 749 N N . ALA A 1 93 ? -2.708 -12.536 1.989 1.00 97.06 93 ALA A N 1
ATOM 750 C CA . ALA A 1 93 ? -1.573 -12.224 1.123 1.00 97.06 93 ALA A CA 1
ATOM 751 C C . ALA A 1 93 ? -0.335 -13.050 1.490 1.00 97.06 93 ALA A C 1
ATOM 753 O O . ALA A 1 93 ? 0.314 -13.584 0.603 1.00 97.06 93 ALA A O 1
ATOM 754 N N . LEU A 1 94 ? -0.027 -13.183 2.783 1.00 96.62 94 LEU A N 1
ATOM 755 C CA . LEU A 1 94 ? 1.115 -13.977 3.239 1.00 96.62 94 LEU A CA 1
ATOM 756 C C . LEU A 1 94 ? 0.961 -15.456 2.871 1.00 96.62 94 LEU A C 1
ATOM 758 O O . LEU A 1 94 ? 1.892 -16.033 2.336 1.00 96.62 94 LEU A O 1
ATOM 762 N N . ALA A 1 95 ? -0.225 -16.033 3.070 1.00 97.31 95 ALA A N 1
ATOM 763 C CA . ALA A 1 95 ? -0.505 -17.421 2.706 1.00 97.31 95 ALA A CA 1
ATOM 764 C C . ALA A 1 95 ? -0.462 -17.675 1.189 1.00 97.31 95 ALA A C 1
ATOM 766 O O . ALA A 1 95 ? -0.278 -18.809 0.773 1.00 97.31 95 ALA A O 1
ATOM 767 N N . TYR A 1 96 ? -0.661 -16.646 0.360 1.00 96.00 96 TYR A N 1
ATOM 768 C CA . TYR A 1 96 ? -0.471 -16.745 -1.090 1.00 96.00 96 TYR A CA 1
ATOM 769 C C . TYR A 1 96 ? 1.017 -16.756 -1.487 1.00 96.00 96 TYR A C 1
ATOM 771 O O . TYR A 1 96 ? 1.356 -17.255 -2.554 1.00 96.00 96 TYR A O 1
ATOM 779 N N . LEU A 1 97 ? 1.893 -16.182 -0.654 1.00 92.31 97 LEU A N 1
ATOM 780 C CA . LEU A 1 97 ? 3.338 -16.095 -0.896 1.00 92.31 97 LEU A CA 1
ATOM 781 C C . LEU A 1 97 ? 4.134 -17.298 -0.362 1.00 92.31 97 LEU A C 1
ATOM 783 O O . LEU A 1 97 ? 5.320 -17.401 -0.680 1.00 92.31 97 LEU A O 1
ATOM 787 N N . GLU A 1 98 ? 3.520 -18.138 0.476 1.00 83.38 98 GLU A N 1
ATOM 788 C CA . GLU A 1 98 ? 4.090 -19.396 0.993 1.00 83.38 98 GLU A CA 1
ATOM 789 C C . GLU A 1 98 ? 4.022 -20.527 -0.042 1.00 83.38 98 GLU A C 1
ATOM 791 O O . GLU A 1 98 ? 5.031 -21.263 -0.150 1.00 83.38 98 GLU A O 1
#

Sequence (98 aa):
HQQEDERDLRGEGGGAGSQVQEPGAEHNFALDHPNIVEMKDYFLKMIDGECTLFILMEHMDTSLYNLMKECRKKKRAITQQQRKIFAFQLVKALAYLE

Nearest PDB structures (foldseek):
  4uce-assembly1_A  TM=3.644E-01  e=1.780E+00  Human respiratory syncytial virus A2
  4uca-assembly2_B  TM=3.568E-01  e=3.413E+00  Human respiratory syncytial virus A2
  2hj1-assembly1_B  TM=3.826E-01  e=7.453E+00  Haemophilus i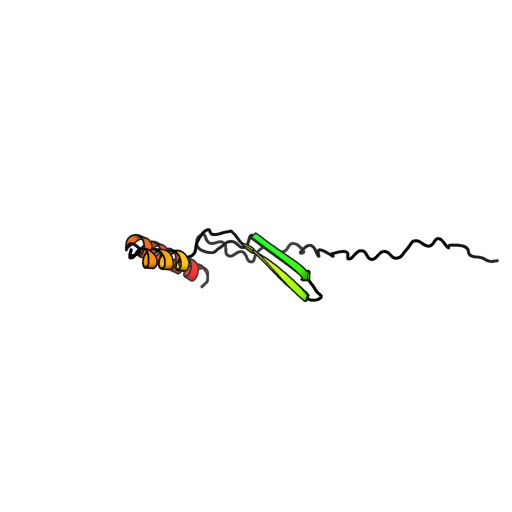nfluenzae 86-028NP

pLDDT: mean 79.4, std 24.66, range [31.56, 98.19]

Solvent-accessible surface area (backbone atoms only — not comparable to full-atom values): 6733 Å² total; per-residue (Å²): 131,88,78,92,85,92,80,83,90,78,76,94,70,89,71,85,71,78,76,72,64,75,76,78,90,77,91,79,88,70,68,87,44,100,63,46,79,43,71,78,50,70,51,63,45,80,54,98,89,41,82,42,82,47,78,40,59,64,88,69,98,74,48,72,67,58,53,51,53,50,27,56,75,68,76,44,77,83,51,73,66,57,53,52,50,55,51,50,43,50,51,52,37,52,66,71,73,108

Organism: NCBI:txid210225